Protein AF-A0A968D044-F1 (afdb_monomer_lite)

Structure (mmCIF, N/CA/C/O backbone):
data_AF-A0A968D044-F1
#
_entry.id   AF-A0A968D044-F1
#
loop_
_atom_site.group_PDB
_atom_site.id
_atom_site.type_symbol
_atom_site.label_atom_id
_atom_site.label_alt_id
_atom_site.label_comp_id
_atom_site.label_asym_id
_atom_site.label_entity_id
_atom_site.label_seq_id
_atom_site.pdbx_PDB_ins_code
_atom_site.Cartn_x
_atom_site.Cartn_y
_atom_site.Cartn_z
_atom_site.occupancy
_atom_site.B_iso_or_equiv
_atom_site.auth_seq_id
_atom_site.auth_comp_id
_atom_site.auth_asym_id
_atom_site.auth_atom_id
_atom_site.pdbx_PDB_model_num
ATOM 1 N N . ARG A 1 1 ? -12.815 7.893 8.561 1.00 85.12 1 ARG A N 1
ATOM 2 C CA . ARG A 1 1 ? -13.041 6.783 9.528 1.00 85.12 1 ARG A CA 1
ATOM 3 C C . ARG A 1 1 ? -13.696 5.643 8.763 1.00 85.12 1 ARG A C 1
ATOM 5 O O . ARG A 1 1 ? -14.505 5.951 7.900 1.00 85.12 1 ARG A O 1
ATOM 12 N N . TYR A 1 2 ? -13.340 4.392 9.039 1.00 88.44 2 TYR A N 1
ATOM 13 C CA . TYR A 1 2 ? -13.810 3.215 8.298 1.00 88.44 2 TYR A CA 1
ATOM 14 C C . TYR A 1 2 ? -14.234 2.109 9.267 1.00 88.44 2 TYR A C 1
ATOM 16 O O . TYR A 1 2 ? -13.775 2.081 10.412 1.00 88.44 2 TYR A O 1
ATOM 24 N N . LEU A 1 3 ? -15.118 1.223 8.810 1.00 90.19 3 LEU A N 1
ATOM 25 C CA . LEU A 1 3 ? -15.518 0.034 9.553 1.00 90.19 3 LEU A CA 1
ATOM 26 C C . LEU A 1 3 ? -14.451 -1.049 9.359 1.00 90.19 3 LEU A C 1
ATOM 28 O O . LEU A 1 3 ? -14.226 -1.487 8.235 1.00 90.19 3 LEU A O 1
ATOM 32 N N . LEU A 1 4 ? -13.797 -1.451 10.445 1.00 88.25 4 LEU A N 1
ATOM 33 C CA . LEU A 1 4 ? -12.804 -2.522 10.468 1.00 88.25 4 LEU A CA 1
ATOM 34 C C . LEU A 1 4 ? -13.261 -3.583 11.462 1.00 88.25 4 LEU A C 1
ATOM 36 O O . LEU A 1 4 ? -13.478 -3.251 12.628 1.00 88.25 4 LEU A O 1
ATOM 40 N N . ASP A 1 5 ? -13.433 -4.827 11.014 1.00 86.25 5 ASP A N 1
ATOM 41 C CA . ASP A 1 5 ? -13.923 -5.938 11.852 1.00 86.25 5 ASP A CA 1
ATOM 42 C C . ASP A 1 5 ? -15.204 -5.585 12.646 1.00 86.25 5 ASP A C 1
ATOM 44 O O . ASP A 1 5 ? -15.346 -5.902 13.825 1.00 86.25 5 ASP A O 1
ATOM 48 N N . GLY A 1 6 ? -16.129 -4.840 12.027 1.00 87.69 6 GLY A N 1
ATOM 49 C CA . GLY A 1 6 ? -17.374 -4.395 12.670 1.00 87.69 6 GLY A CA 1
ATOM 50 C C . GLY A 1 6 ? -17.233 -3.215 13.645 1.00 87.69 6 GLY A C 1
ATOM 51 O O . GLY A 1 6 ? -18.230 -2.781 14.215 1.00 87.69 6 GLY A O 1
ATOM 52 N N . GLN A 1 7 ? -16.036 -2.642 13.814 1.00 89.19 7 GLN A N 1
ATOM 53 C CA . GLN A 1 7 ? -15.798 -1.468 14.658 1.00 89.19 7 GLN A CA 1
ATOM 54 C C . GLN A 1 7 ? -15.403 -0.236 13.840 1.00 89.19 7 GLN A C 1
ATOM 56 O O . GLN A 1 7 ? -14.532 -0.289 12.972 1.00 89.19 7 GLN A O 1
ATOM 61 N N . TYR A 1 8 ? -16.000 0.915 14.154 1.00 92.06 8 TYR A N 1
ATOM 62 C CA . TYR A 1 8 ? -15.601 2.185 13.551 1.00 92.06 8 TYR A CA 1
ATOM 63 C C . TYR A 1 8 ? -14.236 2.616 14.079 1.00 92.06 8 TYR A C 1
ATOM 65 O O . TYR A 1 8 ? -14.074 2.913 15.263 1.00 92.06 8 TYR A O 1
ATOM 73 N N . ARG A 1 9 ? -13.250 2.695 13.186 1.00 92.06 9 ARG A N 1
ATOM 74 C CA . ARG A 1 9 ? -11.887 3.107 13.523 1.00 92.06 9 ARG A CA 1
ATOM 75 C C . ARG A 1 9 ? -11.438 4.273 12.656 1.00 92.06 9 ARG A C 1
ATOM 77 O O . ARG A 1 9 ? -11.819 4.428 11.491 1.00 92.06 9 ARG A O 1
ATOM 84 N N . GLN A 1 10 ? -10.631 5.145 13.249 1.00 93.25 10 GLN A N 1
ATOM 85 C CA . GLN A 1 10 ? -9.958 6.195 12.504 1.00 93.25 10 GLN A CA 1
ATOM 86 C C . GLN A 1 10 ? -8.681 5.629 11.900 1.00 93.25 10 GLN A C 1
ATOM 88 O O . GLN A 1 10 ? -7.847 5.061 12.602 1.00 93.25 10 GLN A O 1
ATOM 93 N N . VAL A 1 11 ? -8.555 5.784 10.590 1.00 92.81 11 VAL A N 1
ATOM 94 C CA . VAL A 1 11 ? -7.412 5.318 9.814 1.00 92.81 11 VAL A CA 1
ATOM 95 C C . VAL A 1 11 ? -6.878 6.474 8.991 1.00 92.81 11 VAL A C 1
ATOM 97 O O . VAL A 1 11 ? -7.648 7.351 8.585 1.00 92.81 11 VAL A O 1
ATOM 100 N N . THR A 1 12 ? -5.578 6.439 8.752 1.00 92.25 12 THR A N 1
ATOM 101 C CA . THR A 1 12 ? -4.941 7.180 7.670 1.00 92.25 12 THR A CA 1
ATOM 102 C C . THR A 1 12 ? -4.884 6.262 6.460 1.00 92.25 12 THR A C 1
ATOM 104 O O . THR A 1 12 ? -4.705 5.050 6.608 1.00 92.25 12 THR A O 1
ATOM 107 N N . LEU A 1 13 ? -5.070 6.831 5.272 1.00 90.44 13 LEU A N 1
ATOM 108 C CA . LEU A 1 13 ? -4.923 6.107 4.020 1.00 90.44 13 LEU A CA 1
ATOM 109 C C . LEU A 1 13 ? -4.237 6.969 2.968 1.00 90.44 13 LEU A C 1
ATOM 111 O O . LEU A 1 13 ? -4.400 8.190 2.963 1.00 90.44 13 LEU A O 1
ATOM 115 N N . SER A 1 14 ? -3.507 6.324 2.071 1.00 89.06 14 SER A N 1
ATOM 116 C CA . SER A 1 14 ? -2.913 6.952 0.898 1.00 89.06 14 SER A CA 1
ATOM 117 C C . SER A 1 14 ? -2.785 5.955 -0.249 1.00 89.06 14 SER A C 1
ATOM 119 O O . SER A 1 14 ? -2.697 4.741 -0.044 1.00 89.06 14 SER A O 1
ATOM 121 N N . ALA A 1 15 ? -2.767 6.479 -1.472 1.00 87.06 15 ALA A N 1
ATOM 122 C CA . ALA A 1 15 ? -2.354 5.709 -2.633 1.00 87.06 15 ALA A CA 1
ATOM 123 C C . ALA A 1 15 ? -0.876 5.319 -2.487 1.00 87.06 15 ALA A C 1
ATOM 125 O O . ALA A 1 15 ? -0.052 6.122 -2.040 1.00 87.06 15 ALA A O 1
ATOM 126 N N . ARG A 1 16 ? -0.540 4.085 -2.866 1.00 83.94 16 ARG A N 1
ATOM 127 C CA . ARG A 1 16 ? 0.845 3.623 -2.965 1.00 83.94 16 ARG A CA 1
ATOM 128 C C . ARG A 1 16 ? 1.080 3.107 -4.373 1.00 83.94 16 ARG A C 1
ATOM 130 O O . ARG A 1 16 ? 0.409 2.188 -4.821 1.00 83.94 16 ARG A O 1
ATOM 137 N N . GLU A 1 17 ? 2.074 3.672 -5.039 1.00 80.69 17 GLU A N 1
ATOM 138 C CA . GLU A 1 17 ? 2.504 3.224 -6.360 1.00 80.69 17 GLU A CA 1
ATOM 139 C C . GLU A 1 17 ? 3.798 2.417 -6.270 1.00 80.69 17 GLU A C 1
ATOM 141 O O . GLU A 1 17 ? 4.603 2.592 -5.349 1.00 80.69 17 GLU A O 1
ATOM 146 N N . ILE A 1 18 ? 4.007 1.542 -7.253 1.00 79.38 18 ILE A N 1
ATOM 147 C CA . ILE A 1 18 ? 5.281 0.860 -7.455 1.00 79.38 18 ILE A CA 1
ATOM 148 C C . ILE A 1 18 ? 6.060 1.574 -8.555 1.00 79.38 18 ILE A C 1
ATOM 150 O O . ILE A 1 18 ? 5.565 1.769 -9.660 1.00 79.38 18 ILE A O 1
ATOM 154 N N . SER A 1 19 ? 7.304 1.951 -8.266 1.00 80.38 19 SER A N 1
ATOM 155 C CA . SER A 1 19 ? 8.216 2.428 -9.303 1.00 80.38 19 SER A CA 1
ATOM 156 C C . SER A 1 19 ? 8.986 1.239 -9.864 1.00 80.38 19 SER A C 1
ATOM 158 O O . SER A 1 19 ? 9.894 0.710 -9.220 1.00 80.38 19 SER A O 1
ATOM 160 N N . VAL A 1 20 ? 8.633 0.819 -11.079 1.00 77.75 20 VAL A N 1
ATOM 161 C CA . VAL A 1 20 ? 9.315 -0.286 -11.773 1.00 77.75 20 VAL A CA 1
ATOM 162 C C . VAL A 1 20 ? 10.798 0.039 -12.005 1.00 77.75 20 VAL A C 1
ATOM 164 O O . VAL A 1 20 ? 11.657 -0.839 -11.925 1.00 77.75 20 VAL A O 1
ATOM 167 N N . ASP A 1 21 ? 11.126 1.319 -12.181 1.00 81.31 21 ASP A N 1
ATOM 168 C CA . ASP A 1 21 ? 12.499 1.821 -12.297 1.00 81.31 21 ASP A CA 1
ATOM 169 C C . ASP A 1 21 ? 13.303 1.773 -10.996 1.00 81.31 21 ASP A C 1
ATOM 171 O O . ASP A 1 21 ? 14.507 2.009 -11.023 1.00 81.31 21 ASP A O 1
ATOM 175 N N . GLN A 1 22 ? 12.676 1.459 -9.862 1.00 83.50 22 GLN A N 1
ATOM 176 C CA . GLN A 1 22 ? 13.353 1.251 -8.579 1.00 83.50 22 GLN A CA 1
ATOM 177 C C . GLN A 1 22 ? 13.429 -0.223 -8.174 1.00 83.50 22 GLN A C 1
ATOM 179 O O . GLN A 1 22 ? 14.051 -0.544 -7.165 1.00 83.50 22 GLN A O 1
ATOM 184 N N . LEU A 1 23 ? 12.874 -1.141 -8.974 1.00 82.06 23 LEU A N 1
ATOM 185 C CA . LEU A 1 23 ? 13.062 -2.577 -8.758 1.00 82.06 23 LEU A CA 1
ATOM 186 C C . LEU A 1 23 ? 14.544 -2.965 -8.866 1.00 82.06 23 LEU A C 1
ATOM 188 O O . LEU A 1 23 ? 15.337 -2.249 -9.481 1.00 82.06 23 LEU A O 1
ATOM 192 N N . SER A 1 24 ? 14.938 -4.112 -8.312 1.00 84.56 24 SER A N 1
ATOM 193 C CA . SER A 1 24 ? 16.275 -4.666 -8.566 1.00 84.56 24 SER A CA 1
ATOM 194 C C . SER A 1 24 ? 16.470 -4.936 -10.063 1.00 84.56 24 SER A C 1
ATOM 196 O O . SER A 1 24 ? 15.502 -5.173 -10.785 1.00 84.56 24 SER A O 1
ATOM 198 N N . LEU A 1 25 ? 17.713 -4.916 -10.557 1.00 82.56 25 LEU A N 1
ATOM 199 C CA . LEU A 1 25 ? 17.999 -5.142 -11.984 1.00 82.56 25 LEU A CA 1
ATOM 200 C C . LEU A 1 25 ? 17.414 -6.469 -12.490 1.00 82.56 25 LEU A C 1
ATOM 202 O O . LEU A 1 25 ? 16.845 -6.517 -13.576 1.00 82.56 25 LEU A O 1
ATOM 206 N N . GLN A 1 26 ? 17.474 -7.516 -11.667 1.00 84.12 26 GLN A N 1
ATOM 207 C CA . GLN A 1 26 ? 16.905 -8.831 -11.959 1.00 84.12 26 GLN A CA 1
ATOM 208 C C . GLN A 1 26 ? 15.373 -8.801 -12.049 1.00 84.12 26 GLN A C 1
ATOM 210 O O . GLN A 1 26 ? 14.789 -9.607 -12.763 1.00 84.12 26 GLN A O 1
ATOM 215 N N . ALA A 1 27 ? 14.719 -7.872 -11.349 1.00 81.38 27 ALA A N 1
ATOM 216 C CA . ALA A 1 27 ? 13.273 -7.689 -11.376 1.00 81.38 27 ALA A CA 1
ATOM 217 C C . ALA A 1 27 ? 12.803 -6.665 -12.429 1.00 81.38 27 ALA A C 1
ATOM 219 O O . ALA A 1 27 ? 11.601 -6.567 -12.666 1.00 81.38 27 ALA A O 1
ATOM 220 N N . ARG A 1 28 ? 13.705 -5.946 -13.115 1.00 85.38 28 ARG A N 1
ATOM 221 C CA . ARG A 1 28 ? 13.386 -5.039 -14.241 1.00 85.38 28 ARG A CA 1
ATOM 222 C C . ARG A 1 28 ? 13.324 -5.770 -15.587 1.00 85.38 28 ARG A C 1
ATOM 224 O O . ARG A 1 28 ? 13.801 -5.266 -16.603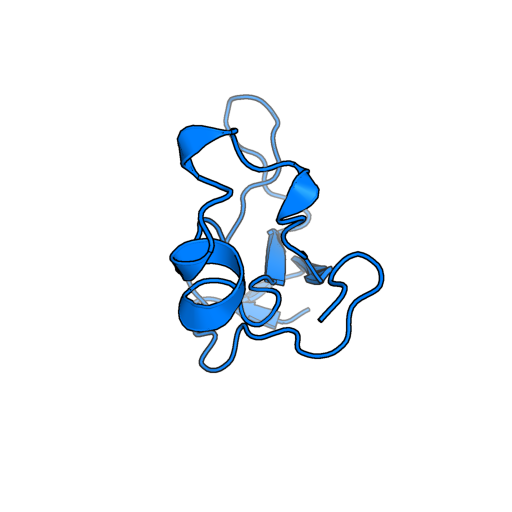 1.00 85.38 28 ARG A O 1
ATOM 231 N N . THR A 1 29 ? 12.755 -6.970 -15.609 1.00 86.56 29 THR A N 1
ATOM 232 C CA . THR A 1 29 ? 12.585 -7.728 -16.854 1.00 86.56 29 THR A CA 1
ATOM 233 C C . THR A 1 29 ? 11.484 -7.118 -17.718 1.00 86.56 29 THR A C 1
ATOM 235 O O . THR A 1 29 ? 10.592 -6.421 -17.225 1.00 86.56 29 THR A O 1
ATOM 238 N N . TRP A 1 30 ? 11.513 -7.412 -19.021 1.00 87.81 30 TRP A N 1
ATOM 239 C CA . TRP A 1 30 ? 10.430 -7.026 -19.928 1.00 87.81 30 TRP A CA 1
ATOM 240 C C . TRP A 1 30 ? 9.074 -7.567 -19.452 1.00 87.81 30 TRP A C 1
ATOM 242 O O . TRP A 1 30 ? 8.099 -6.821 -19.443 1.00 87.81 30 TRP A O 1
ATOM 252 N N . VAL A 1 31 ? 9.042 -8.818 -18.974 1.00 85.88 31 VAL A N 1
ATOM 253 C CA . VAL A 1 31 ? 7.844 -9.468 -18.415 1.00 85.88 31 VAL A CA 1
ATOM 254 C C . VAL A 1 31 ? 7.317 -8.695 -17.209 1.00 85.88 31 VAL A C 1
ATOM 256 O O . VAL A 1 31 ? 6.135 -8.376 -17.155 1.00 85.88 31 VAL A O 1
ATOM 259 N N . ASN A 1 32 ? 8.183 -8.312 -16.269 1.00 81.44 32 ASN A N 1
ATOM 260 C CA . ASN A 1 32 ? 7.737 -7.559 -15.101 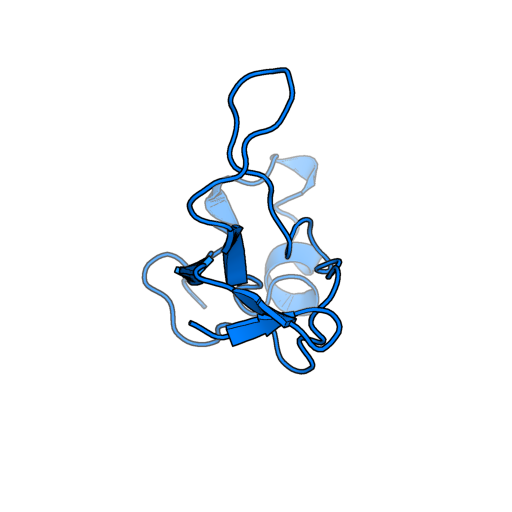1.00 81.44 32 ASN A CA 1
ATOM 261 C C . ASN A 1 32 ? 7.208 -6.169 -15.467 1.00 81.44 32 ASN A C 1
ATOM 263 O O . ASN A 1 32 ? 6.243 -5.718 -14.864 1.00 81.44 32 ASN A O 1
ATOM 267 N N . ARG A 1 33 ? 7.799 -5.520 -16.475 1.00 81.56 33 ARG A N 1
ATOM 268 C CA . ARG A 1 33 ? 7.362 -4.209 -16.977 1.00 81.56 33 ARG A CA 1
ATOM 269 C C . ARG A 1 33 ? 6.026 -4.252 -17.717 1.00 81.56 33 ARG A C 1
ATOM 271 O O . ARG A 1 33 ? 5.225 -3.350 -17.535 1.00 81.56 33 ARG A O 1
ATOM 278 N N . HIS A 1 34 ? 5.795 -5.272 -18.541 1.00 81.69 34 HIS A N 1
ATOM 279 C CA . HIS A 1 34 ? 4.676 -5.269 -19.494 1.00 81.69 34 HIS A CA 1
ATOM 280 C C . HIS A 1 34 ? 3.577 -6.287 -19.185 1.00 81.69 34 HIS A C 1
ATOM 282 O O . HIS A 1 34 ? 2.518 -6.212 -19.796 1.00 81.69 34 HIS A O 1
ATOM 288 N N . LEU A 1 35 ? 3.811 -7.244 -18.282 1.00 81.75 35 LEU A N 1
ATOM 289 C CA . LEU A 1 35 ? 2.853 -8.315 -17.975 1.00 81.75 35 LEU A CA 1
ATOM 290 C C . LEU A 1 35 ? 2.507 -8.423 -16.486 1.00 81.75 35 LEU A C 1
ATOM 292 O O . LEU A 1 35 ? 1.398 -8.834 -16.167 1.00 81.75 35 LEU A O 1
ATOM 296 N N . VAL A 1 36 ? 3.427 -8.081 -15.575 1.00 80.94 36 VAL A N 1
ATOM 297 C CA . VAL A 1 36 ? 3.186 -8.218 -14.121 1.00 80.94 36 VAL A CA 1
ATOM 298 C C . VAL A 1 36 ? 2.800 -6.884 -13.483 1.00 80.94 36 VAL A C 1
ATOM 300 O O . VAL A 1 36 ? 1.764 -6.788 -12.831 1.00 80.94 36 VAL A O 1
ATOM 303 N N . TYR A 1 37 ? 3.613 -5.842 -13.673 1.00 77.94 37 TYR A N 1
ATOM 304 C CA . TYR A 1 37 ? 3.402 -4.513 -13.091 1.00 77.94 37 TYR A CA 1
ATOM 305 C C . TYR A 1 37 ? 2.875 -3.530 -14.139 1.00 77.94 37 TYR A C 1
ATOM 307 O O . TYR A 1 37 ? 3.455 -2.472 -14.360 1.00 77.94 37 TYR A O 1
ATOM 315 N N . THR A 1 38 ? 1.770 -3.892 -14.793 1.00 74.7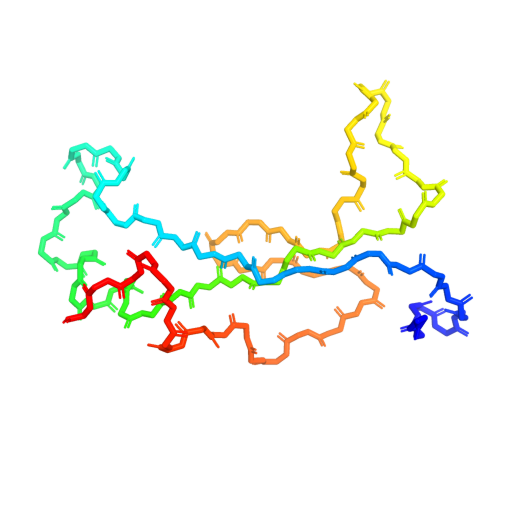5 38 THR A N 1
ATOM 316 C CA . THR A 1 38 ? 1.090 -3.057 -15.805 1.00 74.75 38 THR A CA 1
ATOM 317 C C . THR A 1 38 ? 0.294 -1.898 -15.205 1.00 74.75 38 THR A C 1
ATOM 319 O O . THR A 1 38 ? -0.249 -1.063 -15.922 1.00 74.75 38 THR A O 1
ATOM 322 N N . HIS A 1 39 ? 0.162 -1.876 -13.883 1.00 74.44 39 HIS A N 1
ATOM 323 C CA . HIS A 1 39 ? -0.443 -0.804 -13.112 1.00 74.44 39 HIS A CA 1
ATOM 324 C C . HIS A 1 39 ? 0.189 -0.771 -11.720 1.00 74.44 39 HIS A C 1
ATOM 326 O O . HIS A 1 39 ? 0.776 -1.753 -11.247 1.00 74.44 39 HIS A O 1
ATOM 332 N N . GLY A 1 40 ? 0.038 0.364 -11.043 1.00 69.25 40 GLY A N 1
ATOM 333 C CA . GLY A 1 40 ? 0.302 0.448 -9.621 1.00 69.25 40 GLY A CA 1
ATOM 334 C C . GLY A 1 40 ? -0.588 -0.531 -8.859 1.00 69.25 40 GLY A C 1
ATOM 335 O O . GLY A 1 40 ? -1.703 -0.861 -9.268 1.00 69.25 40 GLY A O 1
ATOM 336 N N . TYR A 1 41 ? -0.087 -0.991 -7.727 1.00 71.31 41 TYR A N 1
ATOM 337 C CA . TYR A 1 41 ? -0.866 -1.728 -6.750 1.00 71.31 41 TYR A CA 1
ATOM 338 C C . TYR A 1 41 ? -0.623 -1.053 -5.420 1.00 71.31 41 TYR A C 1
ATOM 340 O O . TYR A 1 41 ? 0.512 -1.058 -4.930 1.00 71.31 41 TYR A O 1
ATOM 348 N N . GLY A 1 42 ? -1.670 -0.504 -4.813 1.00 75.50 42 GLY A N 1
ATOM 349 C CA . GLY A 1 42 ? -1.486 -0.070 -3.446 1.00 75.50 42 GLY A CA 1
ATOM 350 C C . GLY A 1 42 ? -2.518 0.876 -2.886 1.00 75.50 42 GLY A C 1
ATOM 351 O O . GLY A 1 42 ? -2.746 1.983 -3.359 1.00 75.50 42 GLY A O 1
ATOM 352 N N . LEU A 1 43 ? -3.004 0.456 -1.732 1.00 84.94 43 LEU A N 1
ATOM 353 C CA . LEU A 1 43 ? -3.559 1.305 -0.704 1.00 84.94 43 LEU A CA 1
ATOM 354 C C . LEU A 1 43 ? -2.651 1.111 0.511 1.00 84.9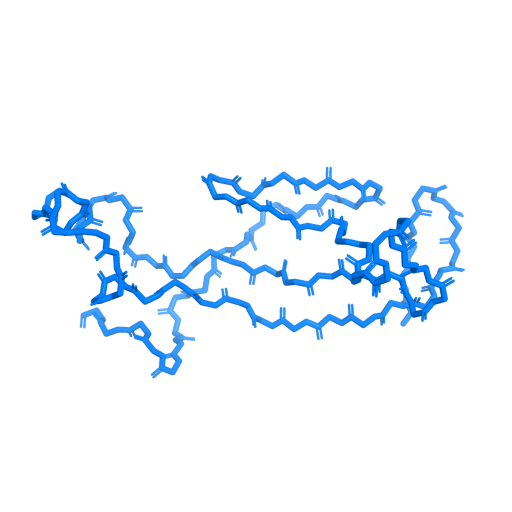4 43 LEU A C 1
ATOM 356 O O . LEU A 1 43 ? -2.492 -0.015 0.974 1.00 84.94 43 LEU A O 1
ATOM 360 N N . ALA A 1 44 ? -2.025 2.168 1.016 1.00 87.06 44 ALA A N 1
ATOM 361 C CA . ALA A 1 44 ? -1.447 2.137 2.352 1.00 87.06 44 ALA A CA 1
ATOM 362 C C . ALA A 1 44 ? -2.543 2.570 3.321 1.00 87.06 44 ALA A C 1
ATOM 364 O O . ALA A 1 44 ? -3.153 3.619 3.131 1.00 87.06 44 ALA A O 1
ATOM 365 N N . LEU A 1 45 ? -2.833 1.748 4.326 1.00 90.44 45 LEU A N 1
ATOM 366 C CA . LEU A 1 45 ? -3.896 2.022 5.287 1.00 90.44 45 LEU A CA 1
ATOM 367 C C . LEU A 1 45 ? -3.457 1.562 6.673 1.00 90.44 45 LEU A C 1
ATOM 369 O O . LEU A 1 45 ? -3.030 0.421 6.830 1.00 90.44 45 LEU A O 1
ATOM 373 N N . ASN A 1 46 ? -3.575 2.428 7.677 1.00 91.75 46 ASN A N 1
ATOM 374 C CA . ASN A 1 46 ? -3.210 2.115 9.060 1.00 91.75 46 ASN A CA 1
ATOM 375 C C . ASN A 1 46 ? -4.129 2.829 10.065 1.00 91.75 46 ASN A C 1
ATOM 377 O O . ASN A 1 46 ? -4.566 3.953 9.803 1.00 91.75 46 ASN A O 1
ATOM 381 N N . PRO A 1 47 ? -4.414 2.237 11.240 1.00 92.12 47 PRO A N 1
ATOM 382 C CA . PRO A 1 47 ? -5.088 2.942 12.323 1.00 92.12 47 PRO A CA 1
ATOM 383 C C . PRO A 1 47 ? -4.216 4.090 12.832 1.00 92.12 47 PRO A C 1
ATOM 385 O O . PRO A 1 47 ? -3.002 3.941 12.967 1.00 92.12 47 PRO A O 1
ATOM 388 N N . VAL A 1 48 ? -4.836 5.229 13.143 1.00 90.62 48 VAL A N 1
ATOM 389 C CA . VAL A 1 48 ? -4.107 6.434 13.592 1.00 90.62 48 VAL A CA 1
ATOM 390 C C . VAL A 1 48 ? -3.469 6.241 14.972 1.00 90.62 48 VAL A C 1
ATOM 392 O O . VAL A 1 48 ? -2.477 6.882 15.293 1.00 90.62 48 VAL A O 1
ATOM 395 N N . ASN A 1 49 ? -4.020 5.342 15.787 1.00 90.44 49 ASN A N 1
ATOM 396 C CA . ASN A 1 49 ? -3.604 5.101 17.167 1.00 90.44 49 ASN A CA 1
ATOM 397 C C . ASN A 1 49 ? -2.836 3.782 17.362 1.00 90.44 49 ASN A C 1
ATOM 399 O O . ASN A 1 49 ? -2.783 3.283 18.484 1.00 90.44 49 ASN A O 1
ATOM 403 N N . GLN A 1 50 ? -2.304 3.175 16.296 1.00 89.00 50 GLN A N 1
ATOM 404 C CA . GLN A 1 50 ? -1.570 1.911 16.389 1.00 89.00 50 GLN A CA 1
ATOM 405 C C . GLN A 1 50 ? -0.217 1.990 15.691 1.00 89.00 50 GLN A C 1
ATOM 407 O O . GLN A 1 50 ? -0.121 2.380 14.527 1.00 89.00 50 GLN A O 1
ATOM 412 N N . VAL A 1 51 ? 0.802 1.516 16.399 1.00 92.06 51 VAL A N 1
ATOM 413 C CA . VAL A 1 51 ? 2.163 1.321 15.899 1.00 92.06 51 VAL A CA 1
ATOM 414 C C . VAL A 1 51 ? 2.626 -0.099 16.218 1.00 92.06 51 VAL A C 1
ATOM 416 O O . VAL A 1 51 ? 2.071 -0.751 17.106 1.00 92.06 51 VAL A O 1
ATOM 419 N N . THR A 1 52 ? 3.601 -0.602 15.466 1.00 90.25 52 THR A N 1
ATOM 420 C CA . THR A 1 52 ? 4.291 -1.858 15.780 1.00 90.25 52 THR A CA 1
ATOM 421 C C . THR A 1 52 ? 5.217 -1.672 16.987 1.00 90.25 52 THR A C 1
ATOM 423 O O . THR A 1 52 ? 5.394 -0.553 17.474 1.00 90.25 52 THR A O 1
ATOM 426 N N . GLN A 1 53 ? 5.822 -2.755 17.486 1.00 91.69 53 GLN A N 1
ATOM 427 C CA . GLN A 1 53 ? 6.767 -2.671 18.611 1.00 91.69 53 GLN A CA 1
ATOM 428 C C . GLN A 1 53 ? 7.995 -1.812 18.273 1.00 91.69 53 GLN A C 1
ATOM 430 O O . GLN A 1 53 ? 8.577 -1.180 19.146 1.00 91.69 53 GLN A O 1
ATOM 435 N N . GLU A 1 54 ? 8.334 -1.730 16.990 1.00 92.94 54 GLU A N 1
ATOM 436 C CA . GLU A 1 54 ? 9.430 -0.940 16.433 1.00 92.94 54 GLU A CA 1
ATOM 437 C C . GLU A 1 54 ? 9.030 0.524 16.164 1.00 92.94 54 GLU A C 1
ATOM 439 O O . GLU A 1 54 ? 9.816 1.293 15.616 1.00 92.94 54 GLU A O 1
ATOM 444 N N . GLY A 1 55 ? 7.798 0.918 16.507 1.00 90.62 55 GLY A N 1
ATOM 445 C CA . GLY A 1 55 ? 7.284 2.274 16.305 1.00 90.62 55 GLY A CA 1
ATOM 446 C C . GLY A 1 55 ? 6.851 2.587 14.869 1.00 90.62 55 GLY A C 1
ATOM 447 O O . GLY A 1 55 ? 6.583 3.745 14.552 1.00 90.62 55 GLY A O 1
ATOM 448 N N . LEU A 1 56 ? 6.754 1.582 13.993 1.00 90.75 56 LEU A N 1
ATOM 449 C CA . LEU A 1 56 ? 6.307 1.763 12.611 1.00 90.75 56 LEU A CA 1
ATOM 450 C C . LEU A 1 56 ? 4.770 1.779 12.518 1.00 90.75 56 LEU A C 1
ATOM 452 O O . LEU A 1 56 ? 4.093 1.202 13.371 1.00 90.75 56 LEU A O 1
ATOM 456 N N . PRO A 1 57 ? 4.176 2.390 11.477 1.00 89.75 57 PRO A N 1
ATOM 457 C CA . PRO A 1 57 ? 2.734 2.318 11.254 1.00 89.75 57 PRO A CA 1
ATOM 458 C C . PRO A 1 57 ? 2.232 0.871 11.135 1.00 89.75 57 PRO A C 1
ATOM 460 O O . PRO A 1 57 ? 2.775 0.076 10.366 1.00 89.75 57 PRO A O 1
ATOM 463 N N . ASN A 1 58 ? 1.152 0.533 11.846 1.00 91.38 58 ASN A N 1
ATOM 464 C CA . ASN A 1 58 ? 0.536 -0.792 11.747 1.00 91.38 58 ASN A CA 1
ATOM 465 C C . ASN A 1 58 ? -0.310 -0.920 10.465 1.00 91.38 58 ASN A C 1
ATOM 467 O O . ASN A 1 58 ? -1.506 -0.611 10.467 1.00 91.38 58 ASN A O 1
ATOM 471 N N . LEU A 1 59 ? 0.316 -1.341 9.363 1.00 90.62 59 LEU A N 1
ATOM 472 C CA . LEU A 1 59 ? -0.334 -1.460 8.055 1.00 90.62 59 LEU A CA 1
ATOM 473 C C . LEU A 1 59 ? -1.398 -2.572 8.035 1.00 90.62 59 LEU A C 1
ATOM 475 O O . LEU A 1 59 ? -1.125 -3.733 8.336 1.00 90.62 59 LEU A O 1
ATOM 479 N N . LEU A 1 60 ? -2.612 -2.208 7.624 1.00 89.44 60 LEU A N 1
ATOM 480 C CA . LEU A 1 60 ? -3.740 -3.115 7.386 1.00 89.44 60 LEU A CA 1
ATOM 481 C C . LEU A 1 60 ? -3.807 -3.605 5.941 1.00 89.44 60 LEU A C 1
ATOM 483 O O . LEU A 1 60 ? -4.417 -4.636 5.690 1.00 89.44 60 LEU A O 1
ATOM 487 N N . VAL A 1 61 ? -3.193 -2.876 5.010 1.00 89.31 61 VAL A N 1
ATOM 488 C CA . VAL A 1 61 ? -2.992 -3.296 3.621 1.00 89.31 61 VAL A CA 1
ATOM 489 C C . VAL A 1 61 ? -1.501 -3.186 3.326 1.00 89.31 61 VAL A C 1
ATOM 491 O O . VAL A 1 61 ? -0.908 -2.122 3.524 1.00 89.31 61 VAL A O 1
ATOM 494 N N . LYS A 1 62 ? -0.879 -4.296 2.925 1.00 85.25 62 LYS A N 1
ATOM 495 C CA . LYS A 1 62 ? 0.573 -4.398 2.717 1.00 85.25 62 LYS A CA 1
ATOM 496 C C . LYS A 1 62 ? 0.917 -5.390 1.607 1.00 85.25 62 LYS A C 1
ATOM 498 O O . LYS A 1 62 ? 0.039 -6.094 1.133 1.00 85.25 62 LYS A O 1
ATOM 503 N N . ASP A 1 63 ? 2.201 -5.464 1.267 1.00 80.56 63 ASP A N 1
ATOM 504 C CA . ASP A 1 63 ? 2.776 -6.402 0.293 1.00 80.56 63 ASP A CA 1
ATOM 505 C C . ASP A 1 63 ? 2.275 -6.227 -1.154 1.00 80.56 63 ASP A C 1
ATOM 507 O O . ASP A 1 63 ? 1.466 -5.349 -1.462 1.00 80.56 63 ASP A O 1
ATOM 511 N N . LEU A 1 64 ? 2.865 -7.007 -2.062 1.00 76.75 64 LEU A N 1
ATOM 512 C CA . LEU A 1 64 ? 2.504 -7.087 -3.474 1.00 76.75 64 LEU A CA 1
ATOM 513 C C . LEU A 1 64 ? 2.654 -8.547 -3.935 1.00 76.75 64 LEU A C 1
ATOM 515 O O . LEU A 1 64 ? 3.788 -9.032 -3.956 1.00 76.75 64 LEU A O 1
ATOM 519 N N . PRO A 1 65 ? 1.570 -9.257 -4.307 1.00 78.25 65 PRO A N 1
ATOM 520 C CA . PRO A 1 65 ? 0.152 -8.866 -4.265 1.00 78.25 65 PRO A CA 1
ATOM 521 C C . PRO A 1 65 ? -0.329 -8.398 -2.877 1.00 78.25 65 PRO A C 1
ATOM 523 O O . PRO A 1 65 ? 0.202 -8.866 -1.869 1.00 78.25 65 PRO A O 1
ATOM 526 N N . PRO A 1 66 ? -1.299 -7.467 -2.800 1.00 81.81 66 PRO A N 1
ATOM 527 C CA . PRO A 1 66 ? -1.698 -6.872 -1.533 1.00 81.81 66 PRO A CA 1
ATOM 528 C C . PRO A 1 66 ? -2.429 -7.867 -0.627 1.00 81.81 66 PRO A C 1
ATOM 530 O O . PRO A 1 66 ? -3.401 -8.506 -1.023 1.00 81.81 66 PRO A O 1
ATOM 533 N N . VAL A 1 67 ? -1.986 -7.934 0.624 1.00 86.88 67 VAL A N 1
ATOM 534 C CA . VAL A 1 67 ? -2.622 -8.663 1.721 1.00 86.88 67 VAL A CA 1
ATOM 535 C C . VAL A 1 67 ? -3.359 -7.660 2.600 1.00 86.88 67 VAL A C 1
ATOM 537 O O . VAL A 1 67 ? -2.789 -6.641 3.001 1.00 86.88 67 VAL A O 1
ATOM 540 N N . THR A 1 68 ? -4.623 -7.946 2.917 1.00 89.06 68 THR A N 1
ATOM 541 C CA . THR A 1 68 ? -5.481 -7.062 3.715 1.00 89.06 68 THR A CA 1
ATOM 542 C C . THR A 1 68 ? -5.875 -7.696 5.051 1.00 89.06 68 THR A C 1
ATOM 544 O O . THR A 1 68 ? -5.997 -8.915 5.170 1.00 89.06 68 THR A O 1
ATOM 547 N N . ARG A 1 69 ? -6.079 -6.871 6.086 1.00 87.38 69 ARG A N 1
ATOM 548 C CA . ARG A 1 69 ? -6.541 -7.299 7.415 1.00 87.38 69 ARG A CA 1
ATOM 549 C C . ARG A 1 69 ? -7.684 -6.418 7.908 1.00 87.38 69 ARG A C 1
ATOM 551 O O . ARG A 1 69 ? -7.520 -5.208 8.043 1.00 87.38 69 ARG A O 1
ATOM 558 N N . GLY A 1 70 ? -8.819 -7.042 8.211 1.00 84.62 70 GLY A N 1
ATOM 559 C CA . GLY A 1 70 ? -10.016 -6.388 8.752 1.00 84.62 70 GLY A CA 1
ATOM 560 C C . GLY A 1 70 ? -10.747 -5.450 7.790 1.00 84.62 70 GLY A C 1
ATOM 561 O O . GLY A 1 70 ? -11.707 -4.787 8.177 1.00 84.62 70 GLY A O 1
ATOM 562 N N . ILE A 1 71 ? -10.304 -5.411 6.533 1.00 86.81 71 ILE A N 1
ATOM 563 C CA . ILE A 1 71 ? -10.964 -4.761 5.405 1.00 86.81 71 ILE A CA 1
ATOM 564 C C . ILE A 1 71 ? -10.675 -5.566 4.139 1.00 86.81 71 ILE A C 1
ATOM 566 O O . ILE A 1 71 ? -9.574 -6.091 3.973 1.00 86.81 71 ILE A O 1
ATOM 570 N N . GLU A 1 72 ? -11.655 -5.676 3.248 1.00 87.12 72 GLU A N 1
ATOM 571 C CA . GLU A 1 72 ? -11.485 -6.314 1.943 1.00 87.12 72 GLU A CA 1
ATOM 572 C C . GLU A 1 72 ? -11.249 -5.234 0.881 1.00 87.12 72 GLU A C 1
ATOM 574 O O . GLU A 1 72 ? -12.055 -4.312 0.735 1.00 87.12 72 GLU A O 1
ATOM 579 N N . VAL A 1 73 ? -10.152 -5.343 0.127 1.00 86.69 73 VAL A N 1
ATOM 580 C CA . VAL A 1 73 ? -9.864 -4.462 -1.014 1.00 86.69 73 VAL A CA 1
ATOM 581 C C . VAL A 1 73 ? -9.939 -5.294 -2.286 1.00 86.69 73 VAL A C 1
ATOM 583 O O . VAL A 1 73 ? -9.004 -6.007 -2.628 1.00 86.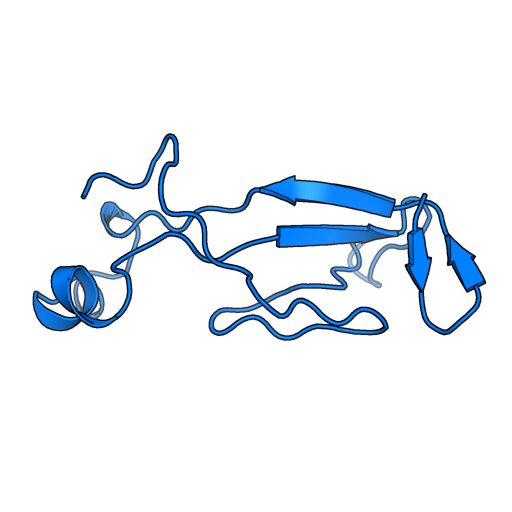69 73 VAL A O 1
ATOM 586 N N . LYS A 1 74 ? -11.073 -5.202 -2.986 1.00 86.19 74 LYS A N 1
ATOM 587 C CA . LYS A 1 74 ? -11.335 -6.000 -4.197 1.00 86.19 74 LYS A CA 1
ATOM 588 C C . LYS A 1 74 ? -10.595 -5.499 -5.436 1.00 86.19 74 LYS A C 1
ATOM 590 O O . LYS A 1 74 ? -10.387 -6.271 -6.360 1.00 86.19 74 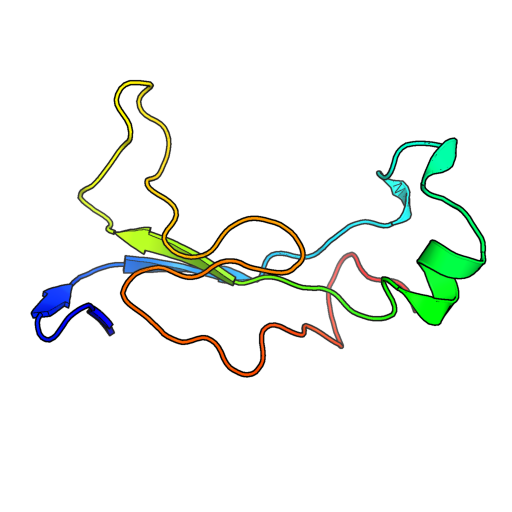LYS A O 1
ATOM 595 N N . ARG A 1 75 ? -10.270 -4.203 -5.469 1.00 86.75 75 ARG A N 1
ATOM 596 C CA . ARG A 1 75 ? -9.618 -3.526 -6.597 1.00 86.75 75 ARG A CA 1
ATOM 597 C C . ARG A 1 75 ? -8.507 -2.600 -6.099 1.00 86.75 75 ARG A C 1
ATOM 599 O O . ARG A 1 75 ? -8.777 -1.430 -5.824 1.00 86.75 75 ARG A O 1
ATOM 606 N N . PRO A 1 76 ? -7.298 -3.134 -5.859 1.00 85.38 76 PRO A N 1
ATOM 607 C CA . PRO A 1 76 ? -6.158 -2.360 -5.372 1.00 85.38 76 PRO A CA 1
ATOM 608 C C . PRO A 1 76 ? -5.381 -1.636 -6.487 1.00 85.38 76 PRO A C 1
ATOM 610 O O . PRO A 1 76 ? -4.334 -1.048 -6.207 1.00 85.38 76 PRO A O 1
ATOM 613 N N . GLU A 1 77 ? -5.833 -1.729 -7.740 1.00 86.19 77 GLU A N 1
ATOM 614 C CA . GLU A 1 77 ? -5.102 -1.259 -8.913 1.00 86.19 77 GLU A CA 1
ATOM 615 C C . GLU A 1 77 ? -5.149 0.268 -9.061 1.00 86.19 77 GLU A C 1
ATOM 617 O O . GLU A 1 77 ? -6.212 0.889 -9.000 1.00 86.19 77 GLU A O 1
ATOM 622 N N . ILE A 1 78 ? -3.991 0.869 -9.334 1.00 83.38 78 ILE A N 1
ATOM 623 C CA . ILE A 1 78 ? -3.848 2.284 -9.688 1.00 83.38 78 ILE A CA 1
ATOM 624 C C . ILE A 1 78 ? -3.338 2.358 -11.126 1.00 83.38 78 ILE A C 1
ATOM 626 O O . ILE A 1 78 ? -2.164 2.113 -11.393 1.00 83.38 78 ILE A O 1
ATOM 630 N N . TYR A 1 79 ? -4.227 2.694 -12.058 1.00 80.69 79 TYR A N 1
ATOM 631 C CA . TYR A 1 79 ? -3.906 2.755 -13.490 1.00 80.69 79 TYR A CA 1
ATOM 632 C C . TYR A 1 79 ? -3.255 4.073 -13.915 1.00 80.69 79 TYR A C 1
ATOM 634 O O . TYR A 1 79 ? -2.459 4.090 -14.849 1.00 80.69 79 TYR A O 1
ATOM 642 N N . TYR A 1 80 ? -3.585 5.165 -13.224 1.00 79.25 80 TYR A N 1
ATOM 643 C CA . TYR A 1 80 ? -3.047 6.496 -13.483 1.00 79.25 80 TYR A CA 1
ATOM 644 C C . TYR A 1 80 ? -2.415 7.008 -12.200 1.00 79.25 80 TYR A C 1
ATOM 646 O O . TYR A 1 80 ? -3.115 7.278 -11.224 1.00 79.25 80 TYR A O 1
ATOM 654 N N . GLY A 1 81 ? -1.092 7.080 -12.213 1.00 76.25 81 GLY A N 1
ATOM 655 C CA . GLY A 1 81 ? -0.282 7.445 -11.067 1.00 76.25 81 GLY A CA 1
ATOM 656 C C . GLY A 1 81 ? 0.818 8.428 -11.442 1.00 76.25 81 GLY A C 1
ATOM 657 O O . GLY A 1 81 ? 1.129 8.609 -12.617 1.00 76.25 81 GLY A O 1
ATOM 658 N N . GLU A 1 82 ? 1.418 9.077 -10.452 1.00 77.81 82 GLU A N 1
ATOM 659 C CA . GLU A 1 82 ? 2.458 10.086 -10.687 1.00 77.81 82 GLU A CA 1
ATOM 660 C C . GLU A 1 82 ? 3.812 9.470 -11.067 1.00 77.81 82 GLU A C 1
ATOM 662 O O . GLU A 1 82 ? 4.650 10.117 -11.702 1.00 77.81 82 GLU A O 1
ATOM 667 N N . LYS A 1 83 ? 4.068 8.229 -10.637 1.00 73.31 83 LYS A N 1
ATOM 668 C CA . LYS A 1 83 ? 5.355 7.538 -10.814 1.00 73.31 83 LYS A CA 1
ATOM 669 C C . LYS A 1 83 ? 5.274 6.363 -11.778 1.00 73.31 83 LYS A C 1
ATOM 671 O O . LYS A 1 83 ? 6.317 5.908 -12.251 1.00 73.31 83 LYS A O 1
ATOM 676 N N . THR A 1 84 ? 4.070 5.892 -12.076 1.00 65.19 84 THR A N 1
ATOM 677 C CA . THR A 1 84 ? 3.839 4.809 -13.032 1.00 65.19 84 THR A CA 1
ATOM 678 C C . THR A 1 84 ? 3.804 5.388 -14.446 1.00 65.19 84 THR A C 1
ATOM 680 O O . THR A 1 84 ? 2.845 6.052 -14.828 1.00 65.19 84 THR A O 1
ATOM 683 N N . LYS A 1 85 ? 4.876 5.177 -15.217 1.00 62.53 85 LYS A N 1
ATOM 684 C CA . LYS A 1 85 ? 4.926 5.515 -16.646 1.00 62.53 85 LYS A CA 1
ATOM 685 C C . LYS A 1 85 ? 4.620 4.249 -17.442 1.00 62.53 85 LYS A C 1
ATOM 687 O O . LYS A 1 85 ? 5.480 3.374 -17.513 1.00 62.53 85 LYS A O 1
ATOM 692 N N . ASN A 1 86 ? 3.400 4.160 -17.965 1.00 55.00 86 ASN A N 1
ATOM 693 C CA . ASN A 1 86 ? 3.000 3.126 -18.922 1.00 55.00 86 ASN A CA 1
ATOM 694 C C . ASN A 1 86 ? 3.431 3.510 -20.338 1.00 55.00 86 ASN A C 1
ATOM 696 O O . ASN A 1 86 ? 3.376 4.723 -20.648 1.00 55.00 86 ASN A O 1
#

Secondary structure (DSSP, 8-state):
-EEETTEEE-EEEEE----GGGS-GGG--HHIIIII-SSEE-EEEEETT-B-TTS-B--SEETTTTEESSS--S--EESS-SS---

Sequence (86 aa):
RYLLDGQYRQVTLSAREISVDQLSLQARTWVNRHLVYTHGYGLALNPVNQVTQEGLPNLLVKDLPPVTRGIEVKRPEIYYGEKTKN

Foldseek 3Di:
DDQFLNDDFAKDKDQDFDQLVPDDPVCVDPCNLVPNPQFGFDMFMAGPPDADPVRHGPTQWDDVVIDGHRDDDPDRTHNDDPRDDD

Radius of gyration: 14.82 Å; chains: 1; bounding box: 35×20×38 Å

pLDDT: mean 84.26, std 7.06, range [55.0, 93.25]